Protein AF-A0A8X7P1X9-F1 (afdb_monomer_lite)

Organism: Brassica carinata (NCBI:txid52824)

Secondary structure (DSSP, 8-state):
---TTT--HHHHTTSEEEES-TTHHHHHHHTT-SEEEEE---SS----SS-EEEE-HHHHHHHHHHHHH-TT----PPP--SS-------TT-----TT-

Radius of gyration: 14.81 Å; chains: 1; bounding box: 27×31×42 Å

pLDDT: mean 84.28, std 10.59, range [50.19, 94.44]

Sequence (100 aa):
KCLARCLDESLVKGKILVCASSNGLSIAQSMGAVASIIINPKDYAAIHAIPFSALSPDDFNSLISYINSTRNSVFSFAPWSPVEPKTIFNQTAPNVVSFS

Structure (mmCIF, N/CA/C/O backbone):
data_AF-A0A8X7P1X9-F1
#
_entry.id   AF-A0A8X7P1X9-F1
#
loop_
_atom_site.group_PDB
_atom_site.id
_atom_site.type_symbol
_atom_site.label_atom_id
_atom_site.label_alt_id
_atom_site.label_comp_id
_atom_site.label_asym_id
_atom_site.label_entity_id
_atom_site.label_seq_id
_atom_site.pdbx_PDB_ins_code
_atom_site.Cartn_x
_atom_site.Cartn_y
_atom_site.Cartn_z
_atom_site.occupancy
_atom_site.B_iso_or_equiv
_atom_site.auth_seq_id
_atom_site.auth_comp_id
_atom_site.auth_asym_id
_atom_site.auth_atom_id
_atom_site.pdbx_PDB_model_num
ATOM 1 N N . LYS A 1 1 ? 6.555 -7.132 5.790 1.00 69.69 1 LYS A N 1
ATOM 2 C CA . LYS A 1 1 ? 5.795 -7.927 4.788 1.00 69.69 1 LYS A CA 1
ATOM 3 C C . LYS A 1 1 ? 4.382 -8.133 5.317 1.00 69.69 1 LYS A C 1
ATOM 5 O O . LYS A 1 1 ? 4.258 -8.325 6.517 1.00 69.69 1 LYS A O 1
ATOM 10 N N . CYS A 1 2 ? 3.361 -8.112 4.461 1.00 83.56 2 CYS A N 1
ATOM 11 C CA . CYS A 1 2 ? 1.983 -8.415 4.857 1.00 83.56 2 CYS A CA 1
ATOM 12 C C . CYS A 1 2 ? 1.582 -9.732 4.219 1.00 83.56 2 CYS A C 1
ATOM 14 O O . CYS A 1 2 ? 1.611 -9.860 2.999 1.00 83.56 2 CYS A O 1
ATOM 16 N N . LEU A 1 3 ? 1.286 -10.715 5.058 1.00 82.31 3 LEU A N 1
ATOM 17 C CA . LEU A 1 3 ? 0.865 -12.054 4.671 1.00 82.31 3 LEU A CA 1
ATOM 18 C C . LEU A 1 3 ? -0.414 -12.364 5.446 1.00 82.31 3 LEU A C 1
ATOM 20 O O . LEU A 1 3 ? -0.574 -11.868 6.560 1.00 82.31 3 LEU A O 1
ATOM 24 N N . ALA A 1 4 ? -1.294 -13.198 4.890 1.00 73.56 4 ALA A N 1
ATOM 25 C CA . ALA A 1 4 ? -2.598 -13.493 5.492 1.00 73.56 4 ALA A CA 1
ATOM 26 C C . ALA A 1 4 ? -2.500 -13.985 6.951 1.00 73.56 4 ALA A C 1
ATOM 28 O O . ALA A 1 4 ? -3.357 -13.677 7.763 1.00 73.56 4 ALA A O 1
ATOM 29 N N . ARG A 1 5 ? -1.422 -14.696 7.310 1.00 79.81 5 ARG A N 1
ATOM 30 C CA . ARG A 1 5 ? -1.183 -15.203 8.677 1.00 79.81 5 ARG A CA 1
ATOM 31 C C . ARG A 1 5 ? -0.407 -14.249 9.593 1.00 79.81 5 ARG A C 1
ATOM 33 O O . ARG A 1 5 ? -0.129 -14.603 10.730 1.00 79.81 5 ARG A O 1
ATOM 40 N N . CYS A 1 6 ? -0.010 -13.079 9.099 1.00 86.06 6 CYS A N 1
ATOM 41 C CA . CYS A 1 6 ? 0.756 -12.087 9.862 1.00 86.06 6 CYS A CA 1
ATOM 42 C C . CYS A 1 6 ? -0.087 -10.879 10.284 1.00 86.06 6 CYS A C 1
ATOM 44 O 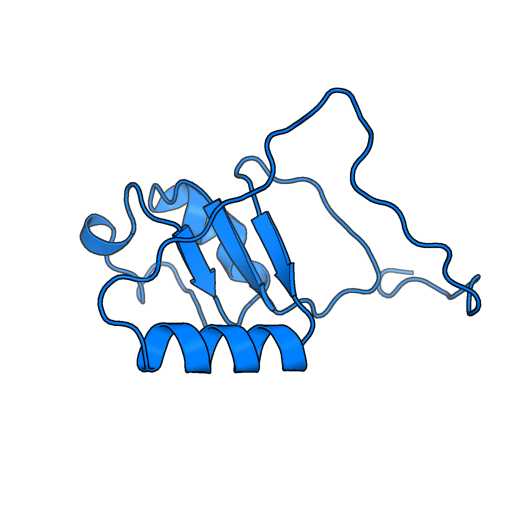O . CYS A 1 6 ? 0.436 -9.984 10.942 1.00 86.06 6 CYS A O 1
ATOM 46 N N . LEU A 1 7 ? -1.348 -10.818 9.857 1.00 87.31 7 LEU A N 1
ATOM 47 C CA . LEU A 1 7 ? -2.260 -9.721 10.144 1.00 87.31 7 LEU A CA 1
ATOM 48 C C . LEU A 1 7 ? -3.431 -10.240 10.969 1.00 87.31 7 LEU A C 1
ATOM 50 O O . LEU A 1 7 ? -3.943 -11.326 10.711 1.00 87.31 7 LEU A O 1
ATOM 54 N N . ASP A 1 8 ? -3.862 -9.432 11.927 1.00 91.19 8 ASP A N 1
ATOM 55 C CA . ASP A 1 8 ? -5.086 -9.659 12.684 1.00 91.19 8 ASP A CA 1
ATOM 56 C C . ASP A 1 8 ? -6.215 -8.840 12.048 1.00 91.19 8 ASP A C 1
ATOM 58 O O . ASP A 1 8 ? -6.121 -7.614 11.948 1.00 91.19 8 ASP A O 1
ATOM 62 N N . GLU A 1 9 ? -7.274 -9.513 11.595 1.00 90.75 9 GLU A N 1
ATOM 63 C CA . GLU A 1 9 ? -8.414 -8.871 10.927 1.00 90.75 9 GLU A CA 1
ATOM 64 C C . GLU A 1 9 ? -9.059 -7.813 11.824 1.00 90.75 9 GLU A C 1
ATOM 66 O O . GLU A 1 9 ? -9.408 -6.730 11.354 1.00 90.75 9 GLU A O 1
ATOM 71 N N . SER A 1 10 ? -9.139 -8.076 13.132 1.00 92.94 10 SER A N 1
ATOM 72 C CA . SER A 1 10 ? -9.745 -7.156 14.097 1.00 92.94 10 SER A CA 1
ATOM 73 C C . SER A 1 10 ? -8.982 -5.832 14.210 1.00 92.94 10 SER A C 1
ATOM 75 O O . SER A 1 10 ? -9.584 -4.789 14.472 1.00 92.94 10 SER A O 1
ATOM 77 N N . LEU A 1 11 ? -7.669 -5.852 13.959 1.00 90.69 11 LEU A N 1
ATOM 78 C CA . LEU A 1 11 ? -6.817 -4.665 13.988 1.00 90.69 11 LEU A CA 1
ATOM 79 C C . LEU A 1 11 ? -6.804 -3.918 12.650 1.00 90.69 11 LEU A C 1
ATOM 81 O O . LEU A 1 11 ? -6.560 -2.712 12.638 1.00 90.69 11 LEU A O 1
ATOM 85 N N . VAL A 1 12 ? -7.052 -4.613 11.536 1.00 92.50 12 VAL A N 1
ATOM 86 C CA . VAL A 1 12 ? -6.969 -4.054 10.175 1.00 92.50 12 VAL A CA 1
ATOM 87 C C . VAL A 1 12 ? -8.302 -3.481 9.701 1.00 92.50 12 VAL A C 1
ATOM 89 O O . VAL A 1 12 ? -8.325 -2.451 9.018 1.00 92.50 12 VAL A O 1
ATOM 92 N N . LYS A 1 13 ? -9.414 -4.119 10.067 1.00 94.44 13 LYS A N 1
ATOM 93 C CA . LYS A 1 13 ? -10.746 -3.762 9.587 1.00 94.44 13 LYS A CA 1
ATOM 94 C C . LYS A 1 13 ? -11.079 -2.296 9.870 1.00 94.44 13 LYS A C 1
ATOM 96 O O . LYS A 1 13 ? -10.979 -1.821 11.001 1.00 94.44 13 LYS A O 1
ATOM 101 N N . GLY A 1 14 ? -11.489 -1.569 8.832 1.00 92.94 14 GLY A N 1
ATOM 102 C CA . GLY A 1 14 ? -11.848 -0.153 8.948 1.00 92.94 14 GLY A CA 1
ATOM 103 C C . GLY A 1 14 ? -10.658 0.814 9.016 1.00 92.94 14 GLY A C 1
ATOM 104 O O . GLY A 1 14 ? -10.872 2.010 9.201 1.00 92.94 14 GLY A O 1
ATOM 105 N N . LYS A 1 15 ? -9.412 0.335 8.881 1.00 92.25 15 LYS A N 1
ATOM 106 C CA . LYS A 1 15 ? -8.194 1.162 8.936 1.00 92.25 15 LYS A CA 1
ATOM 107 C C . LYS A 1 15 ? -7.433 1.167 7.612 1.00 92.25 15 LYS A C 1
ATOM 109 O O . LYS A 1 15 ? -7.718 0.397 6.694 1.00 92.25 15 LYS A O 1
ATOM 114 N N . ILE A 1 16 ? -6.447 2.057 7.532 1.00 92.00 16 ILE A N 1
ATOM 115 C CA . ILE A 1 16 ? -5.480 2.116 6.437 1.00 92.00 16 ILE A CA 1
ATOM 116 C C . ILE A 1 16 ? -4.328 1.166 6.772 1.00 92.00 16 ILE A C 1
ATOM 118 O O . ILE A 1 16 ? -3.675 1.330 7.802 1.00 92.00 16 ILE A O 1
ATOM 122 N N . LEU A 1 17 ? -4.062 0.183 5.909 1.00 91.88 17 LEU A N 1
ATOM 123 C CA . LEU A 1 17 ? -2.957 -0.755 6.105 1.00 91.88 17 LEU A CA 1
ATOM 124 C C . LEU A 1 17 ? -1.679 -0.249 5.427 1.00 91.88 17 LEU A C 1
ATOM 126 O O . LEU A 1 17 ? -1.619 -0.157 4.200 1.00 91.88 17 LEU A O 1
ATOM 130 N N . VAL A 1 18 ? -0.630 -0.007 6.211 1.00 91.81 18 VAL A N 1
ATOM 131 C CA . VAL A 1 18 ? 0.707 0.326 5.697 1.00 91.81 18 VAL A CA 1
ATOM 132 C C . VAL A 1 18 ? 1.540 -0.947 5.568 1.00 91.81 18 VAL A C 1
ATOM 134 O O . VAL A 1 18 ? 1.722 -1.681 6.539 1.00 91.81 18 VAL A O 1
ATOM 137 N N . CYS A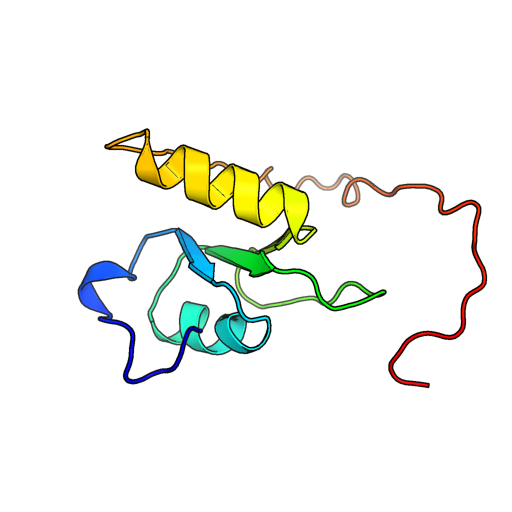 1 19 ? 2.050 -1.224 4.368 1.00 89.69 19 CYS A N 1
ATOM 138 C CA . CYS A 1 19 ? 2.739 -2.466 4.061 1.00 89.69 19 CYS A CA 1
ATOM 139 C C . CYS A 1 19 ? 4.038 -2.275 3.272 1.00 89.69 19 CYS A C 1
ATOM 141 O O . CYS A 1 19 ? 4.040 -1.825 2.132 1.00 89.69 19 CYS A O 1
ATOM 143 N N . ALA A 1 20 ? 5.152 -2.775 3.805 1.00 87.19 20 ALA A N 1
ATOM 144 C CA . ALA A 1 20 ? 6.437 -2.811 3.096 1.00 87.19 20 ALA A CA 1
ATOM 145 C C . ALA A 1 20 ? 6.504 -3.908 1.999 1.00 87.19 20 ALA A C 1
ATOM 147 O O . ALA A 1 20 ? 7.522 -4.575 1.840 1.00 87.19 20 ALA A O 1
ATOM 148 N N . SER A 1 21 ? 5.394 -4.206 1.316 1.00 82.12 21 SER A N 1
ATOM 149 C CA . SER A 1 21 ? 5.304 -5.228 0.265 1.00 82.12 21 SER A CA 1
ATOM 150 C C . SER A 1 21 ? 4.166 -4.911 -0.701 1.00 82.12 21 SER A C 1
ATOM 152 O O . SER A 1 21 ? 3.027 -4.752 -0.268 1.00 82.12 21 SER A O 1
ATOM 154 N N . SER A 1 22 ? 4.446 -4.934 -2.005 1.00 72.44 22 SER A N 1
ATOM 155 C CA . SER A 1 22 ? 3.450 -4.702 -3.063 1.00 72.44 22 SER A CA 1
ATOM 156 C C . SER A 1 22 ? 2.368 -5.786 -3.133 1.00 72.44 22 SER A C 1
ATOM 158 O O . SER A 1 22 ? 1.213 -5.488 -3.415 1.00 72.44 22 SER A O 1
ATOM 160 N N . ASN A 1 23 ? 2.697 -7.030 -2.767 1.00 72.69 23 ASN A N 1
ATOM 161 C CA . ASN A 1 23 ? 1.732 -8.138 -2.690 1.00 72.69 23 ASN A CA 1
ATOM 162 C C . ASN A 1 23 ? 0.723 -8.003 -1.531 1.00 72.69 23 ASN A C 1
ATOM 164 O O . ASN A 1 23 ? -0.159 -8.843 -1.381 1.00 72.69 23 ASN A O 1
ATOM 168 N N . GLY A 1 24 ? 0.864 -6.979 -0.681 1.00 74.69 24 GLY A N 1
ATOM 169 C CA . GLY A 1 24 ? 0.002 -6.775 0.481 1.00 74.69 24 GLY A CA 1
ATOM 170 C C . GLY A 1 24 ? -1.406 -6.279 0.145 1.00 74.69 24 GLY A C 1
ATOM 171 O O . GLY A 1 24 ? -2.260 -6.317 1.022 1.00 74.69 24 GLY A O 1
ATOM 172 N N . LEU A 1 25 ? -1.664 -5.838 -1.091 1.00 85.88 25 LEU A N 1
ATOM 173 C CA . LEU A 1 25 ? -2.909 -5.158 -1.470 1.00 85.88 25 LEU A CA 1
ATOM 174 C C . LEU A 1 25 ? -4.142 -6.069 -1.474 1.00 85.88 25 LEU A C 1
ATOM 176 O O . LEU A 1 25 ? -5.163 -5.717 -0.886 1.00 85.88 25 LEU A O 1
ATOM 180 N N . SER A 1 26 ? -4.046 -7.256 -2.076 1.00 86.38 26 SER A N 1
ATOM 181 C CA . SER A 1 26 ? -5.141 -8.239 -2.062 1.00 86.38 26 SER A CA 1
ATOM 182 C C . SER A 1 26 ? -5.455 -8.713 -0.642 1.00 86.38 26 SER A C 1
ATOM 184 O O . SER A 1 26 ? -6.615 -8.875 -0.268 1.00 86.38 26 SER A O 1
ATOM 186 N N . ILE A 1 27 ? -4.415 -8.865 0.179 1.00 88.12 27 ILE A N 1
ATOM 187 C CA . ILE A 1 27 ? -4.551 -9.251 1.581 1.00 88.12 27 ILE A CA 1
ATOM 188 C C . ILE A 1 27 ? -5.218 -8.121 2.369 1.00 88.12 27 ILE A C 1
ATOM 190 O O . ILE A 1 27 ? -6.166 -8.381 3.102 1.00 88.12 27 ILE A O 1
ATOM 194 N N . ALA A 1 28 ? -4.788 -6.870 2.178 1.00 89.31 28 ALA A N 1
ATOM 195 C CA . ALA A 1 28 ? -5.387 -5.698 2.815 1.00 89.31 28 ALA A CA 1
ATOM 196 C C . ALA A 1 28 ? -6.898 -5.637 2.565 1.00 89.31 28 ALA A C 1
ATOM 198 O O . ALA A 1 28 ? -7.675 -5.486 3.506 1.00 89.31 28 ALA A O 1
ATOM 199 N N . GLN A 1 29 ? -7.305 -5.835 1.307 1.00 89.69 29 GLN A N 1
ATOM 200 C CA . GLN A 1 29 ? -8.711 -5.895 0.928 1.00 89.69 29 GLN A CA 1
ATOM 201 C C . GLN A 1 29 ? -9.442 -7.038 1.645 1.00 89.69 29 GLN A C 1
ATOM 203 O O . GLN A 1 29 ? -10.490 -6.805 2.242 1.00 89.69 29 GLN A O 1
ATOM 208 N N . SER A 1 30 ? -8.890 -8.257 1.622 1.00 90.25 30 SER A N 1
ATOM 209 C CA . SER A 1 30 ? -9.524 -9.418 2.267 1.00 90.25 30 SER A CA 1
ATOM 210 C C . SER A 1 30 ? -9.684 -9.266 3.784 1.00 90.25 30 SER A C 1
ATOM 212 O O . SER A 1 30 ? -10.622 -9.809 4.352 1.00 90.25 30 SER A O 1
ATOM 214 N N . MET A 1 31 ? -8.813 -8.479 4.423 1.00 91.31 31 MET A N 1
ATOM 215 C CA . MET A 1 31 ? -8.828 -8.203 5.865 1.00 91.31 31 MET A CA 1
ATOM 216 C C . MET A 1 31 ? -9.694 -6.984 6.234 1.00 91.31 31 MET A C 1
ATOM 218 O O . MET A 1 31 ? -9.672 -6.520 7.373 1.00 91.31 31 MET A O 1
ATOM 222 N N . GLY A 1 32 ? -10.433 -6.420 5.271 1.00 91.81 32 GLY A N 1
ATOM 223 C CA . GLY A 1 32 ? -11.348 -5.302 5.502 1.00 91.81 32 GLY A CA 1
ATOM 224 C C . GLY A 1 32 ? -10.670 -3.942 5.692 1.00 91.81 32 GLY A C 1
ATOM 225 O O . GLY A 1 32 ? -11.271 -3.048 6.297 1.00 91.81 32 GLY A O 1
ATOM 226 N N . ALA A 1 33 ? -9.436 -3.763 5.208 1.00 93.44 33 ALA A N 1
ATOM 227 C CA . ALA A 1 33 ? -8.803 -2.447 5.172 1.00 93.44 33 ALA A CA 1
ATOM 228 C C . ALA A 1 33 ? -9.584 -1.507 4.240 1.00 93.44 33 ALA A C 1
ATOM 230 O O . ALA A 1 33 ? -10.022 -1.908 3.161 1.00 93.44 33 ALA A O 1
ATOM 231 N N . VAL A 1 34 ? -9.721 -0.238 4.630 1.00 93.00 34 VAL A N 1
ATOM 232 C CA . VAL A 1 34 ? -10.417 0.773 3.808 1.00 93.00 34 VAL A CA 1
ATOM 233 C C . VAL A 1 34 ? -9.509 1.394 2.750 1.00 93.00 34 VAL A C 1
ATOM 235 O O . VAL A 1 34 ? -9.997 1.932 1.763 1.00 93.00 34 VAL A O 1
ATOM 238 N N . ALA A 1 35 ? -8.192 1.316 2.953 1.00 91.00 35 ALA A N 1
ATOM 239 C CA . ALA A 1 35 ? -7.169 1.706 1.991 1.00 91.00 35 ALA A CA 1
ATOM 240 C C . ALA A 1 35 ? -5.824 1.056 2.352 1.00 91.00 35 ALA A C 1
ATOM 242 O O . ALA A 1 35 ? -5.657 0.522 3.454 1.00 91.00 35 ALA A O 1
ATOM 243 N N . SER A 1 36 ? -4.839 1.134 1.456 1.00 91.62 36 SER A N 1
ATOM 244 C CA . SER A 1 36 ? -3.484 0.654 1.741 1.00 91.62 36 SER A CA 1
ATOM 245 C C . SER A 1 36 ? -2.387 1.582 1.226 1.00 91.62 36 SER A C 1
ATOM 247 O O . SER A 1 36 ? -2.517 2.218 0.185 1.00 91.62 36 SER A O 1
ATOM 249 N N . ILE A 1 37 ? -1.277 1.655 1.955 1.00 92.12 37 ILE A N 1
ATOM 250 C CA . ILE A 1 37 ? -0.055 2.315 1.498 1.00 92.12 37 ILE A CA 1
ATOM 251 C C . ILE A 1 37 ? 1.015 1.245 1.360 1.00 92.12 37 ILE A C 1
ATOM 253 O O . ILE A 1 37 ? 1.324 0.552 2.331 1.00 92.12 37 ILE A O 1
ATOM 257 N N . ILE A 1 38 ? 1.582 1.113 0.167 1.00 91.25 38 ILE A N 1
ATOM 258 C CA . ILE A 1 38 ? 2.654 0.159 -0.101 1.00 91.25 38 ILE A CA 1
ATOM 259 C C . ILE A 1 38 ? 3.945 0.876 -0.463 1.00 91.25 38 ILE A C 1
ATOM 261 O O . ILE A 1 38 ? 3.932 2.004 -0.948 1.00 91.25 38 ILE A O 1
ATOM 265 N N . ILE A 1 39 ? 5.071 0.201 -0.270 1.00 90.38 39 ILE A N 1
ATOM 266 C CA . ILE A 1 39 ? 6.303 0.588 -0.958 1.00 90.38 39 ILE A CA 1
ATOM 267 C C . ILE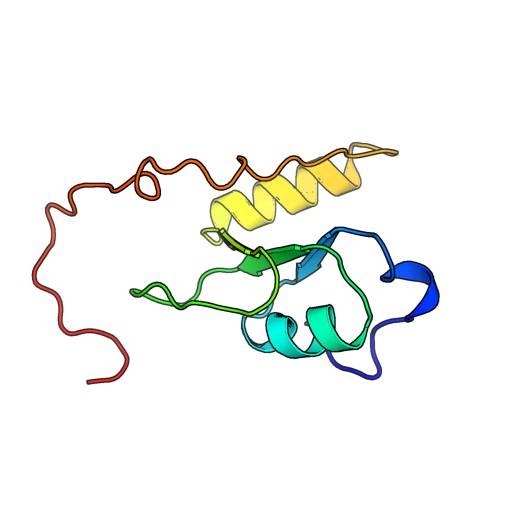 A 1 39 ? 6.131 0.334 -2.465 1.00 90.38 39 ILE A C 1
ATOM 269 O O . ILE A 1 39 ? 5.514 -0.665 -2.843 1.00 90.38 39 ILE A O 1
ATOM 273 N N . ASN A 1 40 ? 6.638 1.232 -3.311 1.00 82.06 40 ASN A N 1
ATOM 274 C CA . ASN A 1 40 ? 6.552 1.180 -4.766 1.00 82.06 40 ASN A CA 1
ATOM 275 C C . ASN A 1 40 ? 7.818 0.556 -5.371 1.00 82.06 40 ASN A C 1
ATOM 277 O O . ASN A 1 40 ? 8.822 1.250 -5.519 1.00 82.06 40 ASN A O 1
ATOM 281 N N . PRO A 1 41 ? 7.796 -0.730 -5.758 1.00 70.50 41 PRO A N 1
ATOM 282 C CA . PRO A 1 41 ? 8.906 -1.335 -6.479 1.00 70.50 41 PRO A CA 1
ATOM 283 C C . PRO A 1 41 ? 8.761 -1.220 -8.004 1.00 70.50 41 PRO A C 1
ATOM 285 O O . PRO A 1 41 ? 9.559 -1.820 -8.715 1.00 70.50 41 PRO A O 1
ATOM 288 N N . LYS A 1 42 ? 7.713 -0.558 -8.515 1.00 81.31 42 LYS A N 1
ATOM 289 C CA . LYS A 1 42 ? 7.315 -0.628 -9.926 1.00 81.31 42 LYS A CA 1
ATOM 290 C C . LYS A 1 42 ? 7.444 0.722 -10.623 1.00 81.31 42 LYS A C 1
ATOM 292 O O . LYS A 1 42 ? 7.186 1.777 -10.049 1.00 81.31 42 LYS A O 1
ATOM 297 N N . ASP A 1 43 ? 7.780 0.647 -11.901 1.00 86.94 43 ASP A N 1
ATOM 298 C CA . ASP A 1 43 ? 7.850 1.744 -12.868 1.00 86.94 43 ASP A CA 1
ATOM 299 C C . ASP A 1 43 ? 6.513 1.987 -13.596 1.00 86.94 43 ASP A C 1
ATOM 301 O O . ASP A 1 43 ? 6.451 2.732 -14.571 1.00 86.94 43 ASP A O 1
ATOM 305 N N . TYR A 1 44 ? 5.428 1.381 -13.105 1.00 86.06 44 TYR A N 1
ATOM 306 C CA . TYR A 1 44 ? 4.073 1.532 -13.628 1.00 86.06 44 TYR A CA 1
ATOM 307 C C . TYR A 1 44 ? 3.033 1.597 -12.504 1.00 86.06 44 TYR A C 1
ATOM 309 O O . TYR A 1 44 ? 3.246 1.097 -11.397 1.00 86.06 44 TYR A O 1
ATOM 317 N N . ALA A 1 45 ? 1.872 2.175 -12.819 1.00 85.25 45 ALA A N 1
ATOM 318 C CA . ALA A 1 45 ? 0.704 2.208 -11.943 1.00 85.25 45 ALA A CA 1
ATOM 319 C C . ALA A 1 45 ? -0.320 1.132 -12.342 1.00 85.25 45 ALA A C 1
ATOM 321 O O . ALA A 1 45 ? -0.449 0.785 -13.515 1.00 85.25 45 ALA A O 1
ATOM 322 N N . ALA A 1 46 ? -1.068 0.617 -11.365 1.00 82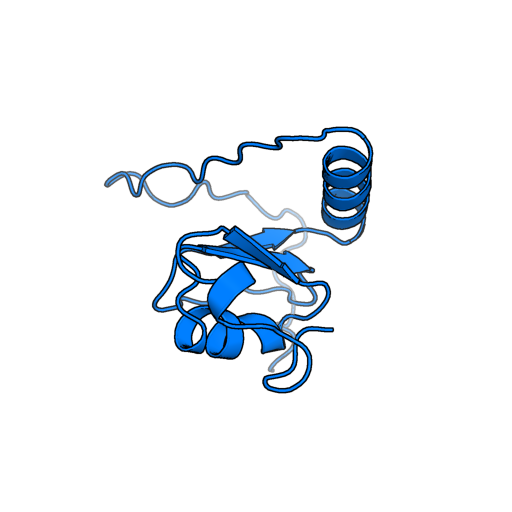.56 46 ALA A N 1
ATOM 323 C CA . ALA A 1 46 ? -2.128 -0.369 -11.568 1.00 82.56 46 ALA A CA 1
ATOM 324 C C . ALA A 1 46 ? -3.386 0.021 -10.785 1.00 82.56 46 ALA A C 1
ATOM 326 O O . ALA A 1 46 ? -3.309 0.737 -9.789 1.00 82.56 46 ALA A O 1
ATOM 327 N N . ILE A 1 47 ? -4.544 -0.469 -11.223 1.00 82.94 47 ILE A N 1
ATOM 328 C CA . ILE A 1 47 ? -5.833 -0.215 -10.571 1.00 82.94 47 ILE A CA 1
ATOM 329 C C . ILE A 1 47 ? -6.158 -1.371 -9.625 1.00 82.94 47 ILE A C 1
ATOM 331 O O . ILE A 1 47 ? -5.958 -2.537 -9.971 1.00 82.94 47 ILE A O 1
ATOM 335 N N . HIS A 1 48 ? -6.695 -1.054 -8.445 1.00 85.56 48 HIS A N 1
ATOM 336 C CA . HIS A 1 48 ? -7.172 -2.027 -7.462 1.00 85.56 48 HIS A CA 1
ATOM 337 C C . HIS A 1 48 ? -8.532 -1.642 -6.883 1.00 85.56 48 HIS A C 1
ATOM 339 O O . HIS A 1 48 ? -8.975 -0.504 -6.995 1.00 85.56 48 HIS A O 1
ATOM 345 N N . ALA A 1 49 ? -9.191 -2.624 -6.263 1.00 86.75 49 ALA A N 1
ATOM 346 C CA . ALA A 1 49 ? -10.547 -2.493 -5.739 1.00 86.75 49 ALA A CA 1
ATOM 347 C C . ALA A 1 49 ? -10.656 -1.617 -4.480 1.00 86.75 49 ALA A C 1
ATOM 349 O O . ALA A 1 49 ? -11.729 -1.087 -4.207 1.00 86.75 49 ALA A O 1
ATOM 350 N N . ILE A 1 50 ? -9.567 -1.463 -3.718 1.00 88.19 50 ILE A N 1
ATOM 351 C CA . ILE A 1 50 ? -9.487 -0.507 -2.608 1.00 88.19 50 ILE A CA 1
ATOM 352 C C . ILE A 1 50 ? -8.532 0.634 -2.971 1.00 88.19 50 ILE A C 1
ATOM 354 O O . ILE A 1 50 ? -7.554 0.392 -3.689 1.00 88.19 50 ILE A O 1
ATOM 358 N N . PRO A 1 51 ? -8.764 1.856 -2.460 1.00 89.25 51 PRO A N 1
ATOM 359 C CA . PRO A 1 51 ? -7.818 2.951 -2.601 1.00 89.25 51 PRO A CA 1
ATOM 360 C C . PRO A 1 51 ? -6.430 2.542 -2.111 1.00 89.25 51 PRO A C 1
ATOM 362 O O . PRO A 1 51 ? -6.281 1.960 -1.031 1.00 89.25 51 PRO A O 1
ATOM 365 N N . PHE A 1 52 ? -5.402 2.865 -2.888 1.00 89.19 52 PHE A N 1
ATOM 366 C CA . PHE A 1 52 ? -4.034 2.666 -2.446 1.00 89.19 52 PHE A CA 1
ATOM 367 C C . PHE A 1 52 ? -3.077 3.706 -3.011 1.00 89.19 52 PHE A C 1
ATOM 369 O O . PHE A 1 52 ? -3.362 4.357 -4.013 1.00 89.19 52 PHE A O 1
ATOM 376 N N . SER A 1 53 ? -1.933 3.851 -2.348 1.00 88.81 53 SER A N 1
ATOM 377 C CA . SER A 1 53 ? -0.809 4.646 -2.836 1.00 88.81 53 SER A CA 1
ATOM 378 C C . SER A 1 53 ? 0.474 3.836 -2.722 1.00 88.81 53 SER A C 1
ATOM 380 O O . SER A 1 53 ? 0.698 3.154 -1.718 1.00 88.81 53 SER A O 1
ATOM 382 N N . ALA A 1 54 ? 1.299 3.898 -3.761 1.00 90.00 54 ALA A N 1
ATOM 383 C CA . ALA A 1 54 ? 2.612 3.281 -3.784 1.00 90.00 54 ALA A CA 1
ATOM 384 C C . ALA A 1 54 ? 3.670 4.378 -3.618 1.00 90.00 54 ALA A C 1
ATOM 386 O O . ALA A 1 54 ? 3.806 5.248 -4.475 1.00 90.00 54 ALA A O 1
ATOM 387 N N . LEU A 1 55 ? 4.406 4.340 -2.510 1.00 90.81 55 LEU A N 1
ATOM 388 C CA . LEU A 1 55 ? 5.399 5.349 -2.146 1.00 90.81 55 LEU A CA 1
ATOM 389 C C . LEU A 1 55 ? 6.811 4.916 -2.522 1.00 90.81 55 LEU A C 1
ATOM 391 O O . LEU A 1 55 ? 7.137 3.733 -2.440 1.00 90.81 55 LEU A O 1
ATOM 395 N N . SER A 1 56 ? 7.676 5.871 -2.863 1.00 90.38 56 SER A N 1
ATOM 396 C CA . SER A 1 56 ? 9.110 5.596 -2.976 1.00 90.38 56 SER A CA 1
ATOM 397 C C . SER A 1 56 ? 9.658 5.019 -1.654 1.00 90.38 56 SER A C 1
ATOM 399 O O . SER A 1 56 ? 9.056 5.231 -0.595 1.00 90.38 56 SER A O 1
ATOM 401 N N . PRO A 1 57 ? 10.783 4.281 -1.665 1.00 90.50 57 PRO A N 1
ATOM 402 C CA . PRO A 1 57 ? 11.392 3.779 -0.433 1.00 90.50 57 PRO A CA 1
ATOM 403 C C . PRO A 1 57 ? 11.650 4.877 0.612 1.00 90.50 57 PRO A C 1
ATOM 405 O O . PRO A 1 57 ? 11.406 4.657 1.799 1.00 90.50 57 PRO A O 1
ATOM 408 N N . ASP A 1 58 ? 12.071 6.065 0.175 1.00 92.56 58 ASP A N 1
ATOM 409 C CA . ASP A 1 58 ? 12.376 7.196 1.056 1.00 92.56 58 ASP A CA 1
ATOM 410 C C . ASP A 1 58 ? 11.111 7.801 1.682 1.00 92.56 58 ASP A C 1
ATOM 412 O O . ASP A 1 58 ? 11.046 8.004 2.901 1.00 92.56 58 ASP A O 1
ATOM 416 N N . ASP A 1 59 ? 10.062 8.007 0.880 1.00 93.06 59 ASP A N 1
ATOM 417 C CA . ASP A 1 59 ? 8.761 8.479 1.372 1.00 93.06 59 ASP A CA 1
ATOM 418 C C . ASP A 1 59 ? 8.127 7.458 2.322 1.00 93.06 59 ASP A C 1
ATOM 420 O O . ASP A 1 59 ? 7.542 7.814 3.347 1.00 93.06 59 ASP A O 1
ATOM 424 N N . PHE A 1 60 ? 8.272 6.166 2.014 1.00 92.56 60 PHE A N 1
ATOM 425 C CA . PHE A 1 60 ? 7.775 5.087 2.857 1.00 92.56 60 PHE A CA 1
ATOM 426 C C . PHE A 1 60 ? 8.492 5.061 4.215 1.00 92.56 60 PHE A C 1
ATOM 428 O O . PHE A 1 60 ? 7.842 4.962 5.254 1.00 92.56 60 PHE A O 1
ATOM 435 N N . ASN A 1 61 ? 9.819 5.201 4.244 1.00 93.12 61 ASN A N 1
ATOM 436 C CA . ASN A 1 61 ? 10.584 5.269 5.494 1.00 93.12 61 ASN A CA 1
ATOM 437 C C . ASN A 1 61 ? 10.225 6.507 6.331 1.00 93.12 61 ASN A C 1
ATOM 439 O O . ASN A 1 61 ? 10.109 6.426 7.560 1.00 93.12 61 ASN A O 1
ATOM 443 N N . SER A 1 62 ? 9.989 7.637 5.665 1.00 93.94 62 SER A N 1
ATOM 444 C CA . SER A 1 62 ? 9.504 8.862 6.304 1.00 93.94 62 SER A CA 1
ATOM 445 C C . SER A 1 62 ? 8.120 8.652 6.929 1.00 93.94 62 SER A C 1
AT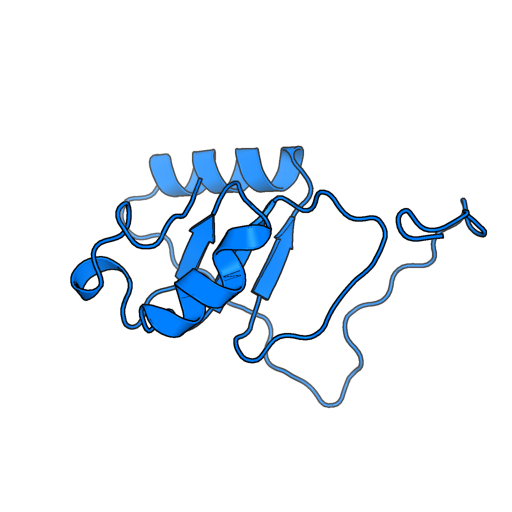OM 447 O O . SER A 1 62 ? 7.900 9.017 8.086 1.00 93.94 62 SER A O 1
ATOM 449 N N . LEU A 1 63 ? 7.210 7.971 6.222 1.00 92.94 63 LEU A N 1
ATOM 450 C CA . LEU A 1 63 ? 5.894 7.585 6.737 1.00 92.94 63 LEU A CA 1
ATOM 451 C C . LEU A 1 63 ? 5.996 6.680 7.973 1.00 92.94 63 LEU A C 1
ATOM 453 O O . LEU A 1 63 ? 5.306 6.919 8.963 1.00 92.94 63 LEU A O 1
ATOM 457 N N . ILE A 1 64 ? 6.857 5.658 7.950 1.00 92.25 64 ILE A N 1
ATOM 458 C CA . ILE A 1 64 ? 7.065 4.775 9.110 1.00 92.25 64 ILE A CA 1
ATOM 459 C C . ILE A 1 64 ? 7.574 5.571 10.320 1.00 92.25 64 ILE A C 1
ATOM 461 O O . ILE A 1 64 ? 7.076 5.393 11.432 1.00 92.25 64 ILE A O 1
ATOM 465 N N . SER A 1 65 ? 8.515 6.493 10.107 1.00 93.69 65 SER A N 1
ATOM 466 C CA . SER A 1 65 ? 9.033 7.372 11.166 1.00 93.69 65 SER A CA 1
ATOM 467 C C . SER A 1 65 ? 7.941 8.280 11.751 1.00 93.69 65 SER A C 1
ATOM 469 O O . SER A 1 65 ? 7.861 8.465 12.968 1.00 93.69 65 SER A O 1
ATOM 471 N N . TYR A 1 66 ? 7.046 8.795 10.906 1.00 91.81 66 TYR A N 1
ATOM 472 C CA . TYR A 1 66 ? 5.885 9.575 11.338 1.00 91.81 66 TYR A CA 1
ATOM 473 C C . TYR A 1 66 ? 4.902 8.746 12.181 1.00 91.81 66 TYR A C 1
ATOM 475 O O . TYR A 1 66 ? 4.491 9.182 13.257 1.00 91.81 66 TYR A O 1
ATOM 483 N N . ILE A 1 67 ? 4.569 7.528 11.740 1.00 91.50 67 ILE A N 1
ATOM 484 C CA . ILE A 1 67 ? 3.668 6.622 12.470 1.00 91.50 67 ILE A CA 1
ATOM 485 C C . ILE A 1 67 ? 4.245 6.277 13.847 1.00 91.50 67 ILE A C 1
ATOM 487 O O . ILE A 1 67 ? 3.522 6.308 14.838 1.00 91.50 67 ILE A O 1
ATOM 491 N N . ASN A 1 68 ? 5.547 6.001 13.929 1.00 91.81 68 ASN A N 1
ATOM 492 C CA . ASN A 1 68 ? 6.199 5.643 15.191 1.00 91.81 68 ASN A CA 1
ATOM 493 C C . ASN A 1 68 ? 6.314 6.820 16.173 1.00 91.81 68 ASN A C 1
ATOM 495 O O . ASN A 1 68 ? 6.357 6.602 17.381 1.00 91.81 68 ASN A O 1
ATOM 499 N N . SER A 1 69 ? 6.363 8.059 15.677 1.00 93.06 69 SER A N 1
ATOM 500 C CA . SER A 1 69 ? 6.436 9.264 16.518 1.00 93.06 69 SER A CA 1
ATOM 501 C C . SER A 1 69 ? 5.065 9.822 16.916 1.00 93.06 69 SER A C 1
ATOM 503 O O . SER A 1 69 ? 4.980 10.633 17.837 1.00 93.06 69 SER A O 1
ATOM 505 N N . THR A 1 70 ? 3.981 9.372 16.273 1.00 90.88 70 THR A N 1
ATOM 506 C CA . THR A 1 70 ? 2.633 9.928 16.448 1.00 90.88 70 THR A CA 1
ATOM 507 C C . THR A 1 70 ? 1.637 8.857 16.889 1.00 90.88 70 THR A C 1
ATOM 509 O O . THR A 1 70 ? 1.281 7.966 16.125 1.00 90.88 70 THR A O 1
ATOM 512 N N . ARG A 1 71 ? 1.108 8.979 18.114 1.00 75.31 71 ARG A N 1
ATOM 513 C CA . ARG A 1 71 ? 0.217 7.970 18.724 1.00 75.31 71 ARG A CA 1
ATOM 514 C C . ARG A 1 71 ? -1.097 7.738 17.958 1.00 75.31 71 ARG A C 1
ATOM 516 O O . ARG A 1 71 ? -1.565 6.607 17.897 1.00 75.31 71 ARG A O 1
ATOM 523 N N . ASN A 1 72 ? -1.661 8.789 17.356 1.00 75.00 72 ASN A N 1
ATOM 524 C CA . ASN A 1 72 ? -2.895 8.741 16.565 1.00 75.00 72 ASN A CA 1
ATOM 525 C C . ASN A 1 72 ? -2.663 9.415 15.208 1.00 75.00 72 ASN A C 1
ATOM 527 O O . ASN A 1 72 ? -3.106 10.540 14.976 1.00 75.00 72 ASN A O 1
ATOM 531 N N . SER A 1 73 ? -1.928 8.747 14.323 1.00 76.06 73 SER A N 1
ATOM 532 C CA . SER A 1 73 ? -1.748 9.225 12.954 1.00 76.06 73 SER A CA 1
ATOM 533 C C . SER A 1 73 ? -3.069 9.143 12.180 1.00 76.06 73 SER A C 1
ATOM 535 O O . SER A 1 73 ? -3.740 8.111 12.156 1.00 76.06 73 SER A O 1
ATOM 537 N N . VAL A 1 74 ? -3.452 10.253 11.551 1.00 77.25 74 VAL A N 1
ATOM 538 C CA . VAL A 1 74 ? -4.587 10.319 10.625 1.00 77.25 74 VAL A CA 1
ATOM 539 C C . VAL A 1 74 ? -4.018 10.548 9.238 1.00 77.25 74 VAL A C 1
ATOM 541 O O . VAL A 1 74 ? -3.214 11.455 9.035 1.00 77.25 74 VAL A O 1
ATOM 544 N N . PHE A 1 75 ? -4.427 9.711 8.292 1.00 76.69 75 PHE A N 1
ATOM 545 C CA . PHE A 1 75 ? -4.030 9.825 6.898 1.00 76.69 75 PHE A CA 1
ATOM 546 C C . PHE A 1 75 ? -5.268 10.022 6.038 1.00 76.69 75 PHE A C 1
ATOM 548 O O . PHE A 1 75 ? -6.284 9.357 6.242 1.00 76.69 75 PHE A O 1
ATOM 555 N N . SER A 1 76 ? -5.156 10.910 5.060 1.00 76.00 76 SER A N 1
ATOM 556 C CA . SER A 1 76 ? -6.222 11.184 4.107 1.00 76.00 76 SER A CA 1
ATOM 557 C C . SER A 1 76 ? -5.749 10.789 2.721 1.00 76.00 76 SER A C 1
ATOM 559 O O . SER A 1 76 ? -4.677 11.197 2.278 1.00 76.00 76 SER A O 1
ATOM 561 N N . PHE A 1 77 ? -6.569 10.013 2.025 1.00 70.12 77 PHE A N 1
ATOM 562 C CA . PHE A 1 77 ? -6.446 9.873 0.584 1.00 70.12 77 PHE A CA 1
ATOM 563 C C . PHE A 1 77 ? -7.213 11.023 -0.054 1.00 70.12 77 PHE A C 1
ATOM 565 O O . PHE A 1 77 ? -8.313 11.358 0.393 1.00 70.12 77 PHE A O 1
ATOM 572 N N . ALA A 1 78 ? -6.629 11.653 -1.071 1.00 66.06 78 ALA A N 1
ATOM 573 C CA . ALA A 1 78 ? -7.363 12.644 -1.840 1.00 66.06 78 ALA A CA 1
ATOM 574 C C . ALA A 1 78 ? -8.626 11.978 -2.420 1.00 66.06 78 ALA A C 1
ATOM 576 O O . ALA A 1 78 ? -8.534 10.843 -2.903 1.00 66.06 78 ALA A O 1
ATOM 577 N N . PRO A 1 79 ? -9.800 12.632 -2.343 1.00 57.22 79 PRO A N 1
ATOM 578 C CA . PRO A 1 79 ? -11.015 12.081 -2.915 1.00 57.22 79 PRO A CA 1
ATOM 579 C C . PRO A 1 79 ? -10.812 11.839 -4.408 1.00 57.22 79 PRO A C 1
ATOM 581 O O . PRO A 1 79 ? -10.116 12.602 -5.083 1.00 57.22 79 PRO A O 1
ATOM 584 N N . TRP A 1 80 ? -11.452 10.790 -4.919 1.00 52.44 80 TRP A N 1
ATOM 585 C CA . TRP A 1 80 ? -11.623 10.629 -6.354 1.00 52.44 80 TRP A CA 1
ATOM 586 C C . TRP A 1 80 ? -12.423 11.831 -6.863 1.00 52.44 80 TRP A C 1
ATOM 588 O O . TRP A 1 80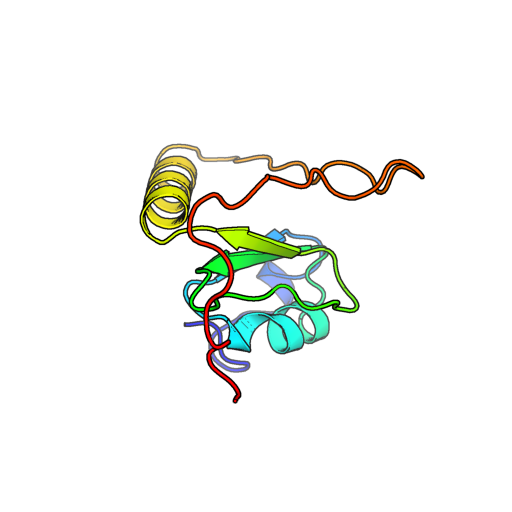 ? -13.629 11.937 -6.645 1.00 52.44 80 TRP A O 1
ATOM 598 N N . SER A 1 81 ? -11.723 12.785 -7.461 1.00 50.19 81 SER A N 1
ATOM 599 C CA . SER A 1 81 ? -12.321 13.885 -8.200 1.00 50.19 81 SER A CA 1
ATOM 600 C C . SER A 1 81 ? -12.489 13.426 -9.653 1.00 50.19 81 SER A C 1
ATOM 602 O O . SER A 1 81 ? -11.705 12.596 -10.108 1.00 50.19 81 SER A O 1
ATOM 604 N N . PRO A 1 82 ? -13.443 13.968 -10.429 1.00 52.09 82 PRO A N 1
ATOM 605 C CA . PRO A 1 82 ? -13.458 13.791 -11.886 1.00 52.09 82 PRO A CA 1
ATOM 606 C C . PRO A 1 82 ? -12.161 14.270 -12.564 1.00 52.09 82 PRO A C 1
ATOM 608 O O . PRO A 1 82 ? -11.934 13.996 -13.737 1.00 52.09 82 PRO A O 1
ATOM 611 N N . VAL A 1 83 ? -11.334 15.019 -11.828 1.00 50.34 83 VAL A N 1
ATOM 612 C CA . VAL A 1 83 ? -9.991 15.441 -12.215 1.00 50.34 83 VAL A CA 1
ATOM 613 C C . VAL A 1 83 ? -9.058 14.234 -12.160 1.00 50.34 83 VAL A C 1
ATOM 615 O O . VAL A 1 83 ? -8.939 13.586 -11.122 1.00 50.34 83 VAL A O 1
ATOM 618 N N . GLU A 1 84 ? -8.403 13.956 -13.283 1.00 58.25 84 GLU A N 1
ATOM 619 C CA . GLU A 1 84 ? -7.404 12.901 -13.443 1.00 58.25 84 GLU A CA 1
ATOM 620 C C . GLU A 1 84 ? -6.425 12.843 -12.251 1.00 58.25 84 GLU A C 1
ATOM 622 O O . GLU A 1 84 ? -6.095 13.887 -11.668 1.00 58.25 84 GLU A O 1
ATOM 627 N N . PRO A 1 85 ? -5.937 11.644 -11.863 1.00 64.00 85 PRO A N 1
ATOM 628 C CA . PRO A 1 85 ? -4.885 11.544 -10.857 1.00 64.00 85 PRO A CA 1
ATOM 629 C C . PRO A 1 85 ? -3.739 12.477 -11.241 1.00 64.00 85 PRO A C 1
ATOM 631 O O . PRO A 1 85 ? -3.404 12.597 -12.416 1.00 64.00 85 PRO A O 1
ATOM 634 N N . LYS A 1 86 ? -3.136 13.150 -10.257 1.00 68.50 86 LYS A N 1
ATOM 635 C CA . LYS A 1 86 ? -2.082 14.132 -10.521 1.00 68.50 86 LYS A CA 1
ATOM 636 C C . LYS A 1 86 ? -0.941 13.474 -11.308 1.00 68.50 86 LYS A C 1
ATOM 638 O O . LYS A 1 86 ? -0.168 12.699 -10.750 1.00 68.50 86 LYS A O 1
ATOM 643 N N . THR A 1 87 ? -0.849 13.783 -12.598 1.00 77.75 87 THR A N 1
ATOM 644 C CA . THR A 1 87 ? 0.187 13.260 -13.490 1.00 77.75 87 THR A CA 1
ATOM 645 C C . THR A 1 87 ? 1.448 14.107 -13.394 1.00 77.75 87 THR A C 1
ATOM 647 O O . THR A 1 87 ? 1.379 15.326 -13.222 1.00 77.75 87 THR A O 1
ATOM 650 N N . ILE A 1 88 ? 2.604 13.474 -13.564 1.00 83.00 88 ILE A N 1
ATOM 651 C CA . ILE A 1 88 ? 3.900 14.149 -13.669 1.00 83.00 88 ILE A CA 1
ATOM 652 C C . ILE A 1 88 ? 4.526 13.855 -15.033 1.00 83.00 88 ILE A C 1
ATOM 654 O O . ILE A 1 88 ? 4.406 12.744 -15.548 1.00 83.00 88 ILE A O 1
ATOM 658 N N . PHE A 1 89 ? 5.201 14.846 -15.620 1.00 86.25 89 PHE A N 1
ATOM 659 C CA . PHE A 1 89 ? 5.959 14.649 -16.854 1.00 86.25 89 PHE A CA 1
ATOM 660 C C . PHE A 1 89 ? 7.311 14.003 -16.531 1.00 86.25 89 PHE A C 1
ATOM 662 O O . PHE A 1 89 ? 8.140 14.605 -15.847 1.00 86.25 89 PHE A O 1
ATOM 669 N N . ASN A 1 90 ? 7.533 12.780 -17.017 1.00 85.25 90 ASN A N 1
ATOM 670 C CA . ASN A 1 90 ? 8.795 12.069 -16.832 1.00 85.25 90 ASN A CA 1
ATOM 671 C C . ASN A 1 90 ? 9.779 12.431 -17.956 1.00 85.25 90 ASN A C 1
ATOM 673 O O . ASN A 1 90 ? 9.638 11.961 -19.083 1.00 85.25 90 ASN A O 1
ATOM 677 N N . GLN A 1 91 ? 10.785 13.248 -17.639 1.00 92.44 91 GLN A N 1
ATOM 678 C CA . GLN A 1 91 ? 11.800 13.708 -18.598 1.00 92.44 91 GLN A CA 1
ATOM 679 C C . GLN A 1 91 ? 12.726 12.592 -19.099 1.00 92.44 91 GLN A C 1
ATOM 681 O O . GLN A 1 91 ? 13.374 12.755 -20.127 1.00 92.44 91 GLN A O 1
ATOM 686 N N . THR A 1 92 ? 12.785 11.466 -18.388 1.00 90.69 92 THR A N 1
ATOM 687 C CA . THR A 1 92 ? 13.637 10.322 -18.729 1.00 90.69 92 THR A CA 1
ATOM 688 C C . THR A 1 92 ? 12.913 9.301 -19.608 1.00 90.69 92 THR A C 1
ATOM 690 O O . THR A 1 92 ? 13.478 8.261 -19.926 1.00 90.69 92 THR A O 1
ATOM 693 N N . ALA A 1 93 ? 11.645 9.536 -19.956 1.00 87.69 93 ALA A N 1
ATOM 694 C CA . ALA A 1 93 ? 10.894 8.674 -20.860 1.00 87.69 93 ALA A CA 1
ATOM 695 C C . ALA A 1 93 ? 11.370 8.837 -22.324 1.00 87.69 93 ALA A C 1
ATOM 697 O O . ALA A 1 93 ? 11.796 9.930 -22.702 1.00 87.69 93 ALA A O 1
ATOM 698 N N . PRO A 1 94 ? 11.240 7.798 -23.175 1.00 92.50 94 PRO A N 1
ATOM 699 C CA . PRO A 1 94 ? 10.672 6.477 -22.889 1.00 92.50 94 PRO A CA 1
ATOM 700 C C . PRO A 1 94 ? 11.667 5.522 -22.207 1.00 92.50 94 PRO A C 1
ATOM 702 O O . PRO A 1 94 ? 12.851 5.520 -22.521 1.00 92.50 94 PRO A O 1
ATOM 705 N N . ASN A 1 95 ? 11.160 4.658 -21.321 1.00 89.75 95 ASN A N 1
ATOM 706 C CA . ASN A 1 95 ? 11.907 3.538 -20.736 1.00 89.75 95 ASN A CA 1
ATOM 707 C C . ASN A 1 95 ? 11.175 2.226 -21.033 1.00 89.75 95 ASN A C 1
ATOM 709 O O . ASN A 1 95 ? 9.944 2.209 -21.096 1.00 89.75 95 ASN A O 1
ATOM 713 N N . VAL A 1 96 ? 11.924 1.136 -21.203 1.00 91.88 96 VAL A N 1
ATOM 714 C CA . VAL A 1 96 ? 11.343 -0.210 -21.297 1.00 91.88 96 VAL A CA 1
ATOM 715 C C . VAL A 1 96 ? 10.765 -0.563 -19.931 1.00 91.88 96 VAL A C 1
ATOM 717 O O . VAL A 1 96 ? 11.496 -0.572 -18.943 1.00 91.88 96 VAL A O 1
ATOM 720 N N . VAL A 1 97 ? 9.455 -0.811 -19.876 1.00 90.62 97 VAL A N 1
ATOM 721 C CA . VAL A 1 97 ? 8.762 -1.106 -18.619 1.00 90.62 97 VAL A CA 1
ATOM 722 C C . VAL A 1 97 ? 9.165 -2.482 -18.094 1.00 90.62 97 VAL A C 1
ATOM 724 O O . VAL A 1 97 ? 9.340 -3.416 -18.877 1.00 90.62 97 VAL A O 1
ATOM 727 N N . SER A 1 98 ? 9.259 -2.624 -16.775 1.00 88.56 98 SER A N 1
ATOM 728 C CA . SER A 1 98 ? 9.763 -3.819 -16.079 1.00 88.56 98 SER A CA 1
ATOM 729 C C . SER A 1 98 ? 9.099 -5.166 -16.415 1.00 88.56 98 SER A C 1
ATOM 731 O O . SER A 1 98 ? 9.654 -6.204 -16.062 1.00 88.56 98 SER A O 1
ATOM 733 N N . PHE A 1 99 ? 7.930 -5.182 -17.061 1.00 83.88 99 PHE A N 1
ATOM 734 C CA . PHE A 1 99 ? 7.227 -6.407 -17.468 1.00 83.88 99 PHE A CA 1
ATOM 735 C C . PHE A 1 99 ? 7.352 -6.750 -18.965 1.00 83.88 99 PHE A C 1
ATOM 737 O O . PHE A 1 99 ? 6.637 -7.642 -19.424 1.00 83.88 99 PHE A O 1
ATOM 744 N N . SER A 1 100 ? 8.199 -6.028 -19.712 1.00 81.44 100 SER A N 1
ATOM 745 C CA . SER A 1 100 ? 8.467 -6.279 -21.142 1.00 81.44 100 SER A CA 1
ATOM 746 C C . SER A 1 100 ? 9.267 -7.556 -21.382 1.00 81.44 100 SER A C 1
ATOM 748 O O . SER A 1 100 ? 10.112 -7.894 -20.522 1.00 81.44 100 SER A O 1
#

Foldseek 3Di:
DADLVVDDLVVLADAEAEEADPVCQVSSVVSRHQEYEYADPFPDDDDDPHHYYHDHPVVSVVVVVVPVVDVDDDDDDDDPDPDPDDDDDDPPDDDDTPVD